Protein AF-A0A970LCB1-F1 (afdb_monomer_lite)

Structure (mmCIF, N/CA/C/O backbone):
data_AF-A0A970LCB1-F1
#
_entry.id   AF-A0A970LCB1-F1
#
loop_
_atom_site.group_PDB
_atom_site.id
_atom_site.type_symbol
_atom_site.label_atom_id
_atom_site.label_alt_id
_atom_site.label_comp_id
_atom_site.label_asym_id
_atom_site.label_entity_id
_atom_site.label_seq_id
_atom_site.pdbx_PDB_ins_code
_atom_site.Cartn_x
_atom_site.Cartn_y
_atom_site.Cartn_z
_atom_site.occupancy
_atom_site.B_iso_or_equiv
_atom_site.auth_seq_id
_atom_site.auth_comp_id
_atom_site.auth_asym_id
_atom_site.auth_atom_id
_atom_site.pdbx_PDB_model_num
ATOM 1 N N . TYR A 1 1 ? -17.726 0.249 12.700 1.00 48.44 1 TYR A N 1
ATOM 2 C CA . TYR A 1 1 ? -16.404 0.881 12.850 1.00 48.44 1 TYR A CA 1
ATOM 3 C C . TYR A 1 1 ? -16.304 1.668 14.157 1.00 48.44 1 TYR A C 1
ATOM 5 O O . TYR A 1 1 ? -15.189 1.845 14.621 1.00 48.44 1 TYR A O 1
ATOM 13 N N . ASP A 1 2 ? -17.425 1.969 14.827 1.00 39.62 2 ASP A N 1
ATOM 14 C CA . ASP A 1 2 ? -17.490 2.493 16.210 1.00 39.62 2 ASP A CA 1
ATOM 15 C C . ASP A 1 2 ? -17.338 1.423 17.299 1.00 39.62 2 ASP A C 1
ATOM 17 O O . ASP A 1 2 ? -18.041 1.414 18.304 1.00 39.62 2 ASP A O 1
ATOM 21 N N . LYS A 1 3 ? -16.445 0.458 17.089 1.00 44.62 3 LYS A N 1
ATOM 22 C CA . LYS A 1 3 ? -15.972 -0.352 18.209 1.00 44.62 3 LYS A CA 1
ATOM 23 C C . LYS A 1 3 ? -14.613 0.215 18.557 1.00 44.62 3 LYS A C 1
ATOM 25 O O . LYS A 1 3 ? -13.645 -0.055 17.839 1.00 44.62 3 LYS A O 1
ATOM 30 N N . GLU A 1 4 ? -14.571 1.048 19.597 1.00 50.47 4 GLU A N 1
ATOM 31 C CA . GLU A 1 4 ? -13.320 1.335 20.284 1.00 50.47 4 GLU A CA 1
ATOM 32 C C . GLU A 1 4 ? -12.670 -0.013 20.571 1.00 50.47 4 GLU A C 1
ATOM 34 O O . GLU A 1 4 ? -13.244 -0.876 21.244 1.00 50.47 4 GLU A O 1
ATOM 39 N N . VAL A 1 5 ? -11.509 -0.248 19.965 1.00 57.41 5 VAL A N 1
ATOM 40 C CA . VAL A 1 5 ? -10.716 -1.417 20.311 1.00 57.41 5 VAL A CA 1
ATOM 41 C C . VAL A 1 5 ? -10.208 -1.113 21.703 1.00 57.41 5 VAL A C 1
ATOM 43 O O . VAL A 1 5 ? -9.213 -0.414 21.867 1.00 57.41 5 VAL A O 1
ATOM 46 N N . LYS A 1 6 ? -10.936 -1.589 22.715 1.00 49.97 6 LYS A N 1
ATOM 47 C CA . LYS A 1 6 ? -10.443 -1.563 24.082 1.00 49.97 6 LYS A CA 1
ATOM 48 C C . LYS A 1 6 ? -9.094 -2.270 24.027 1.00 49.97 6 LYS A C 1
ATOM 50 O O . LYS A 1 6 ? -9.028 -3.419 23.581 1.00 49.97 6 LYS A O 1
ATOM 55 N N . SER A 1 7 ? -8.036 -1.537 24.366 1.00 57.81 7 SER A N 1
ATOM 56 C CA . SER A 1 7 ? -6.664 -2.029 24.482 1.00 57.81 7 SER A CA 1
ATOM 57 C C . SER A 1 7 ? -6.651 -3.145 25.530 1.00 57.81 7 SER A C 1
ATOM 59 O O . SER A 1 7 ? -6.452 -2.933 26.721 1.00 57.81 7 SER A O 1
ATOM 61 N N . SER A 1 8 ? -7.041 -4.335 25.090 1.00 62.62 8 SER A N 1
ATOM 62 C CA . SER A 1 8 ? -6.994 -5.567 25.850 1.00 62.62 8 SER A CA 1
ATOM 63 C C . SER A 1 8 ? -5.600 -6.129 25.666 1.00 62.62 8 SER A C 1
ATOM 65 O O . SER A 1 8 ? -5.076 -6.122 24.549 1.00 62.62 8 SER A O 1
ATOM 67 N N . THR A 1 9 ? -5.021 -6.669 26.734 1.00 63.97 9 THR A N 1
ATOM 68 C CA . THR A 1 9 ? -3.713 -7.334 26.720 1.00 63.97 9 THR A CA 1
ATOM 69 C C . THR A 1 9 ? -3.605 -8.369 25.592 1.00 63.97 9 THR A C 1
ATOM 71 O O . THR A 1 9 ? -2.539 -8.534 25.007 1.00 63.97 9 THR A O 1
ATOM 74 N N . GLN A 1 10 ? -4.724 -8.999 25.211 1.00 67.19 10 GLN A N 1
ATOM 75 C CA . GLN A 1 10 ? -4.804 -9.928 24.080 1.00 67.19 10 GLN A CA 1
ATOM 76 C C . GLN A 1 10 ? -4.515 -9.264 22.725 1.00 67.19 10 GLN A C 1
ATOM 78 O O . GLN A 1 10 ? -3.763 -9.819 21.932 1.00 67.19 10 GLN A O 1
ATOM 83 N N . ASN A 1 11 ? -5.045 -8.066 22.467 1.00 74.88 11 ASN A N 1
ATOM 84 C CA . ASN A 1 11 ? -4.837 -7.364 21.196 1.00 74.88 11 ASN A CA 1
ATOM 85 C C . ASN A 1 11 ? -3.369 -6.949 21.043 1.00 74.88 11 ASN A C 1
ATOM 87 O O . ASN A 1 11 ? -2.766 -7.145 19.989 1.00 74.88 11 ASN A O 1
ATOM 91 N N . THR A 1 12 ? -2.762 -6.459 22.123 1.00 75.56 12 THR A N 1
ATOM 92 C CA . THR A 1 12 ? -1.337 -6.115 22.140 1.00 75.56 12 THR A CA 1
ATOM 93 C C . THR A 1 12 ? -0.466 -7.345 21.884 1.00 75.56 12 THR A C 1
ATOM 95 O O . THR A 1 12 ? 0.448 -7.284 21.066 1.00 75.56 12 THR A O 1
ATOM 98 N N . LEU A 1 13 ? -0.793 -8.487 22.499 1.00 75.00 13 LEU A N 1
ATOM 99 C CA . LEU A 1 13 ? -0.072 -9.742 22.278 1.00 75.00 13 LEU A CA 1
ATOM 100 C C . LEU A 1 13 ? -0.179 -10.217 20.820 1.00 75.00 13 LEU A C 1
ATOM 102 O O . LEU A 1 13 ? 0.816 -10.635 20.233 1.00 75.00 13 LEU A O 1
ATOM 106 N N . THR A 1 14 ? -1.367 -10.107 20.211 1.00 80.19 14 THR A N 1
ATOM 107 C CA . THR A 1 14 ? -1.557 -10.475 18.799 1.00 80.19 14 THR A CA 1
ATOM 108 C C . THR A 1 14 ? -0.747 -9.595 17.855 1.00 80.19 14 THR A C 1
ATOM 110 O O . THR A 1 14 ? -0.179 -10.105 16.896 1.00 80.19 14 THR A O 1
ATOM 113 N N . ILE A 1 15 ? -0.624 -8.297 18.143 1.00 81.44 15 ILE A N 1
ATOM 114 C CA . ILE A 1 15 ? 0.177 -7.377 17.328 1.00 81.44 15 ILE A CA 1
ATOM 115 C C . ILE A 1 15 ? 1.657 -7.713 17.450 1.00 81.44 15 ILE A C 1
ATOM 117 O O . ILE A 1 15 ? 2.332 -7.798 16.434 1.00 81.44 15 ILE A O 1
ATOM 121 N N . VAL A 1 16 ? 2.153 -7.970 18.662 1.00 81.06 16 VAL A N 1
ATOM 122 C CA . VAL A 1 16 ? 3.547 -8.394 18.871 1.00 81.06 16 VAL A CA 1
ATOM 123 C C . VAL A 1 16 ? 3.839 -9.705 18.135 1.00 81.06 16 VAL A C 1
ATOM 125 O O . VAL A 1 16 ? 4.874 -9.818 17.485 1.00 81.06 16 VAL A O 1
ATOM 128 N N . GLY A 1 17 ? 2.908 -10.663 18.165 1.00 80.94 17 GLY A N 1
ATOM 129 C CA . GLY A 1 17 ? 3.025 -11.908 17.404 1.00 80.94 17 GLY A CA 1
ATOM 130 C C . GLY A 1 17 ? 3.070 -11.680 15.891 1.00 80.94 17 GLY A C 1
ATOM 131 O O . GLY A 1 17 ? 3.931 -12.238 15.216 1.00 80.94 17 GLY A O 1
ATOM 132 N N . ILE A 1 18 ? 2.193 -10.821 15.359 1.00 82.56 18 ILE A N 1
ATOM 133 C CA . ILE A 1 18 ? 2.190 -10.465 13.933 1.00 82.56 18 ILE A CA 1
ATOM 134 C C . ILE A 1 18 ? 3.497 -9.764 13.553 1.00 82.56 18 ILE A C 1
ATOM 136 O O . ILE A 1 18 ? 4.106 -10.165 12.572 1.00 82.56 18 ILE A O 1
ATOM 140 N N . LEU A 1 19 ? 3.958 -8.790 14.345 1.00 81.62 19 LEU A N 1
ATOM 141 C CA . LEU A 1 19 ? 5.212 -8.064 14.114 1.00 81.62 19 LEU A CA 1
ATOM 142 C C . LEU A 1 19 ? 6.429 -8.994 14.098 1.00 81.62 19 LEU A C 1
ATOM 144 O O . LEU A 1 19 ? 7.336 -8.808 13.290 1.00 81.62 19 LEU A O 1
ATOM 148 N N . PHE A 1 20 ? 6.446 -9.991 14.986 1.00 80.94 20 PHE A N 1
ATOM 149 C CA . PHE A 1 20 ? 7.503 -10.993 15.024 1.00 80.94 20 PHE A CA 1
ATOM 150 C C . PHE A 1 20 ? 7.487 -11.850 13.759 1.00 80.94 20 PHE A C 1
ATOM 152 O O . PHE A 1 20 ? 8.518 -11.994 13.118 1.00 80.94 20 PHE A O 1
ATOM 159 N N . ILE A 1 21 ? 6.321 -12.361 13.353 1.00 80.19 21 ILE A N 1
ATOM 160 C CA . ILE A 1 21 ? 6.193 -13.185 12.144 1.00 80.19 21 ILE A CA 1
ATOM 161 C C . ILE A 1 21 ? 6.571 -12.379 10.898 1.00 80.19 21 ILE A C 1
ATOM 163 O O . ILE A 1 21 ? 7.355 -12.858 10.083 1.00 80.19 21 ILE A O 1
ATOM 167 N N . THR A 1 22 ? 6.066 -11.149 10.760 1.00 78.19 22 THR A N 1
ATOM 168 C CA . THR A 1 22 ? 6.322 -10.325 9.573 1.00 78.19 22 THR A CA 1
ATOM 169 C C . THR A 1 22 ? 7.791 -9.941 9.438 1.00 78.19 22 THR A C 1
ATOM 171 O O . THR A 1 22 ? 8.284 -9.867 8.318 1.00 78.19 22 THR A O 1
ATOM 174 N N . ALA A 1 23 ? 8.523 -9.793 10.548 1.00 71.25 23 ALA A N 1
ATOM 175 C CA . ALA A 1 23 ? 9.962 -9.527 10.525 1.00 71.25 23 ALA A CA 1
ATOM 176 C C . ALA A 1 23 ? 10.796 -10.647 9.870 1.00 71.25 23 ALA A C 1
ATOM 178 O O . ALA A 1 23 ? 11.891 -10.370 9.386 1.00 71.25 23 ALA A O 1
ATOM 179 N N . PHE A 1 24 ? 10.288 -11.885 9.832 1.00 74.75 24 PHE A N 1
ATOM 180 C CA . PHE A 1 24 ? 10.946 -13.024 9.174 1.00 74.75 24 PHE A CA 1
ATOM 181 C C . PHE A 1 24 ? 10.369 -13.351 7.791 1.00 74.75 24 PHE A C 1
ATOM 183 O O . PHE A 1 24 ? 10.867 -14.255 7.123 1.00 74.75 24 PHE A O 1
ATOM 190 N N . THR A 1 25 ? 9.322 -12.650 7.353 1.00 74.44 25 THR A N 1
ATOM 191 C CA . THR A 1 25 ? 8.752 -12.824 6.011 1.00 74.44 25 THR A CA 1
ATOM 192 C C . THR A 1 25 ? 9.347 -11.825 5.024 1.00 74.44 25 THR A C 1
ATOM 194 O O . THR A 1 25 ? 9.751 -10.733 5.408 1.00 74.44 25 THR A O 1
ATOM 197 N N . GLU A 1 26 ? 9.326 -12.160 3.731 1.00 59.53 26 GLU A N 1
ATOM 198 C CA . GLU A 1 26 ? 9.768 -11.278 2.632 1.00 59.53 26 GLU A CA 1
ATOM 199 C C . GLU A 1 26 ? 9.051 -9.915 2.612 1.00 59.53 26 GLU A C 1
ATOM 201 O O . GLU A 1 26 ? 9.540 -8.938 2.043 1.00 59.53 26 GLU A O 1
ATOM 206 N N . GLY A 1 27 ? 7.903 -9.829 3.290 1.00 57.28 27 GLY A N 1
ATOM 207 C CA . GLY A 1 27 ? 7.242 -8.590 3.659 1.00 57.28 27 GLY A CA 1
ATOM 208 C C . GLY A 1 27 ? 8.060 -7.809 4.683 1.00 57.28 27 GLY A C 1
ATOM 209 O O . GLY A 1 27 ? 7.751 -7.850 5.866 1.00 57.28 27 GLY A O 1
ATOM 210 N N . SER A 1 28 ? 9.093 -7.127 4.186 1.00 69.12 28 SER A N 1
ATOM 211 C CA . SER A 1 28 ? 10.056 -6.260 4.877 1.00 69.12 28 SER A CA 1
ATOM 212 C C . SER A 1 28 ? 9.543 -5.497 6.114 1.00 69.12 28 SER A C 1
ATOM 214 O O . SER A 1 28 ? 8.346 -5.274 6.302 1.00 69.12 28 SER A O 1
ATOM 216 N N . LEU A 1 29 ? 10.481 -4.964 6.911 1.00 76.44 29 LEU A N 1
ATOM 217 C CA . LEU A 1 29 ? 10.240 -4.075 8.066 1.00 76.44 29 LEU A CA 1
ATOM 218 C C . LEU A 1 29 ? 9.143 -3.011 7.845 1.00 76.44 29 LEU A C 1
ATOM 220 O O . LEU A 1 29 ? 8.461 -2.620 8.792 1.00 76.44 29 LEU A O 1
ATOM 224 N N . LEU A 1 30 ? 8.936 -2.574 6.602 1.00 83.75 30 LEU A N 1
ATOM 225 C CA . LEU A 1 30 ? 7.868 -1.670 6.190 1.00 83.75 30 LEU A CA 1
ATOM 226 C C . LEU A 1 30 ? 6.472 -2.135 6.630 1.00 83.75 30 LEU A C 1
ATOM 228 O O . LEU A 1 30 ? 5.711 -1.329 7.165 1.00 83.75 30 LEU A O 1
ATOM 232 N N . ILE A 1 31 ? 6.126 -3.415 6.451 1.00 83.38 31 ILE A N 1
ATOM 233 C CA . ILE A 1 31 ? 4.790 -3.930 6.805 1.00 83.38 31 ILE A CA 1
ATOM 234 C C . ILE A 1 31 ? 4.583 -3.856 8.316 1.00 83.38 31 ILE A C 1
ATOM 236 O O . ILE A 1 31 ? 3.521 -3.440 8.784 1.00 83.38 31 ILE A O 1
ATOM 240 N N . SER A 1 32 ? 5.620 -4.190 9.082 1.00 84.25 32 SER A N 1
ATOM 241 C CA . SER A 1 32 ? 5.604 -4.093 10.538 1.00 84.25 32 SER A CA 1
ATOM 242 C C . SER A 1 32 ? 5.327 -2.657 11.000 1.00 84.25 32 SER A C 1
ATOM 244 O O . SER A 1 32 ? 4.432 -2.426 11.818 1.00 84.25 32 SER A O 1
ATOM 246 N N . PHE A 1 33 ? 6.018 -1.667 10.423 1.00 86.19 33 PHE A N 1
ATOM 247 C CA . PHE A 1 33 ? 5.765 -0.256 10.730 1.00 86.19 33 PHE A CA 1
ATOM 248 C C . PHE A 1 33 ? 4.384 0.217 10.269 1.00 86.19 33 PHE A C 1
ATOM 250 O O . PHE A 1 33 ? 3.725 0.957 10.999 1.00 86.19 33 PHE A O 1
ATOM 257 N N . MET A 1 34 ? 3.896 -0.240 9.112 1.00 87.81 34 MET A N 1
ATOM 258 C CA . MET A 1 34 ? 2.539 0.071 8.659 1.00 87.81 34 MET A CA 1
ATOM 259 C C . MET A 1 34 ? 1.489 -0.425 9.653 1.00 87.81 34 MET A C 1
ATOM 261 O O . MET A 1 34 ? 0.622 0.351 10.050 1.00 87.81 34 MET A O 1
ATOM 265 N N . ILE A 1 35 ? 1.569 -1.682 10.099 1.00 86.62 35 ILE A N 1
ATOM 266 C CA . ILE A 1 35 ? 0.623 -2.243 11.078 1.00 86.62 35 ILE A CA 1
ATOM 267 C C . ILE A 1 35 ? 0.595 -1.384 12.345 1.00 86.62 35 ILE A C 1
ATOM 269 O O . ILE A 1 35 ? -0.484 -1.060 12.844 1.00 86.62 35 ILE A O 1
ATOM 273 N N . LEU A 1 36 ? 1.768 -0.962 12.822 1.00 86.56 36 LEU A N 1
ATOM 274 C CA . LEU A 1 36 ? 1.897 -0.091 13.986 1.00 86.56 36 LEU A CA 1
ATOM 275 C C . LEU A 1 36 ? 1.214 1.266 13.761 1.00 86.56 36 LEU A C 1
ATOM 277 O O . LEU A 1 36 ? 0.395 1.689 14.578 1.00 86.56 36 LEU A O 1
ATOM 281 N N . ILE A 1 37 ? 1.499 1.918 12.630 1.00 89.25 37 ILE A N 1
ATOM 282 C CA . ILE A 1 37 ? 0.918 3.213 12.255 1.00 89.25 37 ILE A CA 1
ATOM 283 C C . ILE A 1 37 ? -0.608 3.129 12.190 1.00 89.25 37 ILE A C 1
ATOM 285 O O . ILE A 1 37 ? -1.297 3.937 12.811 1.00 89.25 37 ILE A O 1
ATOM 289 N N . PHE A 1 38 ? -1.152 2.136 11.483 1.00 87.69 38 PHE A N 1
ATOM 290 C CA . PHE A 1 38 ? -2.599 1.968 11.362 1.00 87.69 38 PHE A CA 1
ATOM 291 C C . PHE A 1 38 ? -3.248 1.611 12.698 1.00 87.69 38 PHE A C 1
ATOM 293 O O . PHE A 1 38 ? -4.360 2.057 12.962 1.00 87.69 38 PHE A O 1
ATOM 300 N N . TYR A 1 39 ? -2.585 0.836 13.556 1.00 85.75 39 TYR A N 1
ATOM 301 C CA . TYR A 1 39 ? -3.138 0.485 14.859 1.00 85.75 39 TYR A CA 1
ATOM 302 C C . TYR A 1 39 ? -3.226 1.697 15.792 1.00 85.75 39 TYR A C 1
ATOM 304 O O . TYR A 1 39 ? -4.298 1.964 16.338 1.00 85.75 39 TYR A O 1
ATOM 312 N N . TYR A 1 40 ? -2.132 2.449 15.940 1.00 85.62 40 TYR A N 1
ATOM 313 C CA . TYR A 1 40 ? -2.069 3.581 16.865 1.00 85.62 40 TYR A CA 1
ATOM 314 C C . TYR A 1 40 ? -2.776 4.830 16.328 1.00 85.62 40 TYR A C 1
ATOM 316 O O . TYR A 1 40 ? -3.524 5.469 17.064 1.00 85.62 40 TYR A O 1
ATOM 324 N N . PHE A 1 41 ? -2.605 5.166 15.046 1.00 87.19 41 PHE A N 1
ATOM 325 C CA . PHE A 1 41 ? -3.104 6.422 14.474 1.00 87.19 41 PHE A CA 1
ATOM 326 C C . PHE A 1 41 ? -4.443 6.294 13.729 1.00 87.19 41 PHE A C 1
ATOM 328 O O . PHE A 1 41 ? -4.878 7.259 13.106 1.00 87.19 41 PHE A O 1
ATOM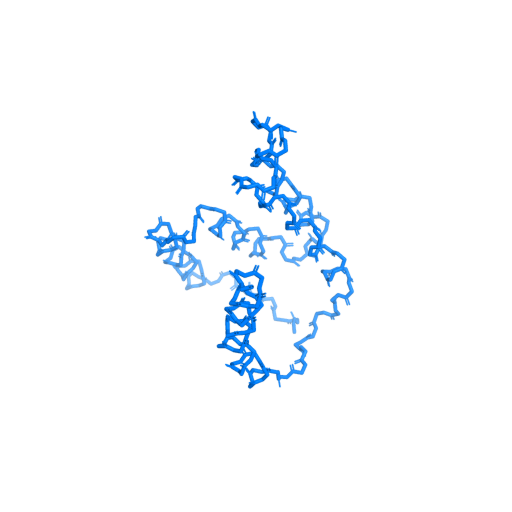 335 N N . ARG A 1 42 ? -5.157 5.156 13.800 1.00 81.75 42 ARG A N 1
ATOM 336 C CA . ARG A 1 42 ? -6.455 4.989 13.096 1.00 81.75 42 ARG A CA 1
ATOM 337 C C . ARG A 1 42 ? -7.495 6.064 13.398 1.00 81.75 42 ARG A C 1
ATOM 339 O O . ARG A 1 42 ? -8.358 6.302 12.557 1.00 81.75 42 ARG A O 1
ATOM 346 N N . ASN A 1 43 ? -7.481 6.634 14.605 1.00 80.75 43 ASN A N 1
ATOM 347 C CA . ASN A 1 43 ? -8.466 7.637 15.008 1.00 80.75 43 ASN A CA 1
ATOM 348 C C . ASN A 1 43 ? -8.076 9.027 14.483 1.00 80.75 43 ASN A C 1
ATOM 350 O O . ASN A 1 43 ? -8.902 9.772 13.957 1.00 80.75 43 ASN A O 1
ATOM 354 N N . ASP A 1 44 ? -6.779 9.325 14.535 1.00 85.38 44 ASP A N 1
ATOM 355 C CA . ASP A 1 44 ? -6.203 10.590 14.107 1.00 85.38 44 ASP A CA 1
ATOM 356 C C . ASP A 1 44 ? -5.758 10.523 12.648 1.00 85.38 44 ASP A C 1
ATOM 358 O O . ASP A 1 44 ? -4.579 10.345 12.335 1.00 85.38 44 ASP A O 1
ATOM 362 N N . ARG A 1 45 ? -6.711 10.740 11.730 1.00 83.44 45 ARG A N 1
ATOM 363 C CA . ARG A 1 45 ? -6.461 10.723 10.273 1.00 83.44 45 ARG A CA 1
ATOM 364 C C . ARG A 1 45 ? -5.231 11.535 9.862 1.00 83.44 45 ARG A C 1
ATOM 366 O O . ARG A 1 45 ? -4.470 11.092 9.013 1.00 83.44 45 ARG A O 1
ATOM 373 N N . ARG A 1 46 ? -5.009 12.701 10.480 1.00 87.62 46 ARG A N 1
ATOM 374 C CA . ARG A 1 46 ? -3.845 13.556 10.192 1.00 87.62 46 ARG A CA 1
ATOM 375 C C . ARG A 1 46 ? -2.526 12.866 10.540 1.00 87.62 46 ARG A C 1
ATOM 377 O O . ARG A 1 46 ? -1.626 12.848 9.708 1.00 87.62 46 ARG A O 1
ATOM 384 N N . MET A 1 47 ? -2.426 12.276 11.731 1.00 88.19 47 MET A N 1
ATOM 385 C CA . MET A 1 47 ? -1.210 11.586 12.169 1.00 88.19 47 MET A CA 1
ATOM 386 C C . MET A 1 47 ? -0.962 10.311 11.367 1.00 88.19 47 MET A C 1
ATOM 388 O O . MET A 1 47 ? 0.183 10.031 11.019 1.00 88.19 47 MET A O 1
ATOM 392 N N . LEU A 1 48 ? -2.021 9.587 10.996 1.00 90.50 48 LEU A N 1
ATOM 393 C CA . LEU A 1 48 ? -1.920 8.430 10.109 1.00 90.50 48 LEU A CA 1
ATOM 394 C C . LEU A 1 48 ? -1.346 8.821 8.747 1.00 90.50 48 LEU A C 1
ATOM 396 O O . LEU A 1 48 ? -0.425 8.176 8.266 1.00 90.50 48 LEU A O 1
ATOM 400 N N . ILE A 1 49 ? -1.846 9.902 8.147 1.00 90.25 49 ILE A N 1
ATOM 401 C CA . ILE A 1 49 ? -1.366 10.376 6.844 1.00 90.25 49 ILE A CA 1
ATOM 402 C C . ILE A 1 49 ? 0.092 10.828 6.933 1.00 90.25 49 ILE A C 1
ATOM 404 O O . ILE A 1 49 ? 0.900 10.425 6.104 1.00 90.25 49 ILE A O 1
ATOM 408 N N . ILE A 1 50 ? 0.440 11.636 7.940 1.00 91.69 50 ILE A N 1
ATOM 409 C CA . ILE A 1 50 ? 1.807 12.148 8.106 1.00 91.69 50 ILE A CA 1
ATOM 410 C C . ILE A 1 50 ? 2.789 10.990 8.294 1.00 91.69 50 ILE A C 1
ATOM 412 O O . ILE A 1 50 ? 3.771 10.898 7.563 1.00 91.69 50 ILE A O 1
ATOM 416 N N . SER A 1 51 ? 2.512 10.082 9.231 1.00 91.88 51 SER A N 1
ATOM 417 C CA . SER A 1 51 ? 3.384 8.930 9.490 1.00 91.88 51 SER A CA 1
ATOM 418 C C . SER A 1 51 ? 3.488 7.994 8.282 1.00 91.88 51 SER A C 1
ATOM 420 O O . SER A 1 51 ? 4.576 7.501 7.995 1.00 91.88 51 SER A O 1
ATOM 422 N N . TYR A 1 52 ? 2.403 7.809 7.525 1.00 91.88 52 TYR A N 1
ATOM 423 C CA . TYR A 1 52 ? 2.409 7.029 6.288 1.00 91.88 52 TYR A CA 1
ATOM 424 C C . TYR A 1 52 ? 3.261 7.672 5.185 1.00 91.88 52 TYR A C 1
ATOM 426 O O . TYR A 1 52 ? 4.066 6.986 4.561 1.00 91.88 52 TYR A O 1
ATOM 434 N N . ILE A 1 53 ? 3.141 8.990 4.977 1.00 91.25 53 ILE A N 1
ATOM 435 C CA . ILE A 1 53 ? 3.976 9.733 4.019 1.00 91.25 53 ILE A CA 1
ATOM 436 C C . ILE A 1 53 ? 5.448 9.626 4.414 1.00 91.25 53 ILE A C 1
ATOM 438 O O . ILE A 1 53 ? 6.283 9.285 3.580 1.00 91.25 53 ILE A O 1
ATOM 442 N N . VAL A 1 54 ? 5.770 9.859 5.687 1.00 91.75 54 VAL A N 1
ATOM 443 C CA . VAL A 1 54 ? 7.149 9.759 6.183 1.00 91.75 54 VAL A CA 1
ATOM 444 C C . VAL A 1 54 ? 7.711 8.359 5.937 1.00 91.75 54 VAL A C 1
ATOM 446 O O . VAL A 1 54 ? 8.800 8.237 5.382 1.00 91.75 54 VAL A O 1
ATOM 449 N N . LEU A 1 55 ? 6.953 7.308 6.268 1.00 90.38 55 LEU A N 1
ATOM 450 C CA . LEU A 1 55 ? 7.372 5.926 6.029 1.00 90.38 55 LEU A CA 1
ATOM 451 C C . LEU A 1 55 ? 7.544 5.619 4.535 1.00 90.38 55 LEU A C 1
ATOM 453 O O . LEU A 1 55 ? 8.444 4.877 4.174 1.00 90.38 55 LEU A O 1
ATOM 457 N N . SER A 1 56 ? 6.710 6.176 3.658 1.00 88.50 56 SER A N 1
ATOM 458 C CA . SER A 1 56 ? 6.846 5.953 2.214 1.00 88.50 56 SER A CA 1
ATOM 459 C C . SER A 1 56 ? 8.071 6.650 1.614 1.00 88.50 56 SER A C 1
ATOM 461 O O . SER A 1 56 ? 8.727 6.091 0.741 1.00 88.50 56 SER A O 1
ATOM 463 N N . LEU A 1 57 ? 8.410 7.848 2.098 1.00 87.56 57 LEU A N 1
ATOM 464 C CA . LEU A 1 57 ? 9.500 8.651 1.545 1.00 87.56 57 LEU A CA 1
ATOM 465 C C . LEU A 1 57 ? 10.866 8.289 2.128 1.00 87.56 57 LEU A C 1
ATOM 467 O O . LEU A 1 57 ? 11.873 8.530 1.466 1.00 87.56 57 LEU A O 1
ATOM 471 N N . ILE A 1 58 ? 10.929 7.682 3.319 1.00 86.75 58 ILE A N 1
ATOM 472 C CA . ILE A 1 58 ? 12.205 7.345 3.971 1.00 86.75 58 ILE A CA 1
ATOM 473 C C . ILE A 1 58 ? 13.104 6.463 3.092 1.00 86.75 58 ILE A C 1
ATOM 475 O O . ILE A 1 58 ? 14.317 6.649 3.077 1.00 86.75 58 ILE A O 1
ATOM 479 N N . PHE A 1 59 ? 12.504 5.578 2.292 1.00 79.12 59 PHE A N 1
ATOM 480 C CA . PHE A 1 59 ? 13.207 4.679 1.374 1.00 79.12 59 PHE A CA 1
ATOM 481 C C . PHE A 1 59 ? 13.742 5.372 0.111 1.00 79.12 59 PHE A C 1
ATOM 483 O O . PHE A 1 59 ? 14.549 4.795 -0.602 1.00 79.12 59 PHE A O 1
ATOM 490 N N . THR A 1 60 ? 13.337 6.615 -0.166 1.00 81.44 60 THR A N 1
ATOM 491 C CA . THR A 1 60 ? 13.814 7.383 -1.339 1.00 81.44 60 THR A CA 1
ATOM 492 C C . THR A 1 60 ? 14.924 8.372 -1.039 1.00 81.44 60 THR A C 1
ATOM 494 O O . THR A 1 60 ? 15.471 8.971 -1.956 1.00 81.44 60 THR A O 1
ATOM 497 N N . ILE A 1 61 ? 15.279 8.557 0.234 1.00 77.38 61 ILE A N 1
ATOM 498 C CA . ILE A 1 61 ? 16.243 9.589 0.640 1.00 77.38 61 ILE A CA 1
ATOM 499 C C . ILE A 1 61 ? 17.660 9.270 0.131 1.00 77.38 61 ILE A C 1
ATOM 501 O O . ILE A 1 61 ? 18.457 10.184 -0.068 1.00 77.38 61 ILE A O 1
ATOM 505 N N . SER A 1 62 ? 17.985 7.991 -0.076 1.00 76.19 62 SER A N 1
ATOM 506 C CA . SER A 1 62 ? 19.336 7.547 -0.428 1.00 76.19 62 SER A CA 1
ATOM 507 C C . SER A 1 62 ? 19.688 7.692 -1.906 1.00 76.19 62 SER A C 1
ATOM 509 O O . SER A 1 62 ? 20.853 7.933 -2.211 1.00 76.19 62 SER A O 1
ATOM 511 N N . ASP A 1 63 ? 18.724 7.533 -2.817 1.00 78.75 63 ASP A N 1
ATOM 512 C CA . ASP A 1 63 ? 18.982 7.601 -4.256 1.00 78.75 63 ASP A CA 1
ATOM 513 C C . ASP A 1 63 ? 17.772 8.137 -5.035 1.00 78.75 63 ASP A C 1
ATOM 515 O O . ASP A 1 63 ? 16.702 7.528 -5.070 1.00 78.75 63 ASP A O 1
ATOM 519 N N . PHE A 1 64 ? 17.980 9.277 -5.696 1.00 81.69 64 PHE A N 1
ATOM 520 C CA . PHE A 1 64 ? 17.000 9.943 -6.556 1.00 81.69 64 PHE A CA 1
ATOM 521 C C . PHE A 1 64 ? 17.213 9.641 -8.047 1.00 81.69 64 PHE A C 1
ATOM 523 O O . PHE A 1 64 ? 16.569 10.254 -8.902 1.00 81.69 64 PHE A O 1
AT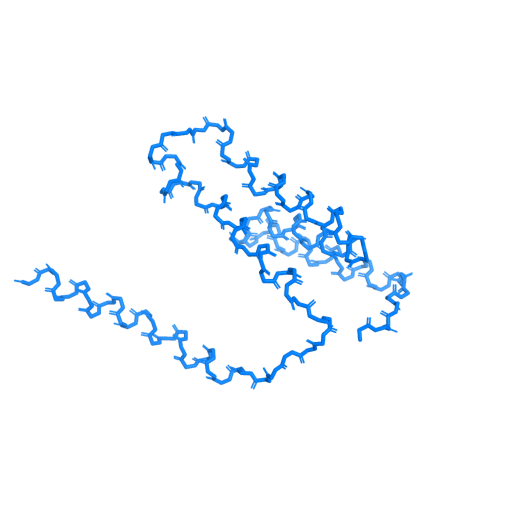OM 530 N N . SER A 1 65 ? 18.128 8.731 -8.386 1.00 85.94 65 SER A N 1
ATOM 531 C CA . SER A 1 65 ? 18.316 8.275 -9.759 1.00 85.94 65 SER A CA 1
ATOM 532 C C . SER A 1 65 ? 17.064 7.561 -10.289 1.00 85.94 65 SER A C 1
ATOM 534 O O . SER A 1 65 ? 16.222 7.075 -9.531 1.00 85.94 65 SER A O 1
ATOM 536 N N . TYR A 1 66 ? 16.933 7.465 -11.616 1.00 83.00 66 TYR A N 1
ATOM 537 C CA . TYR A 1 66 ? 15.827 6.725 -12.237 1.00 83.00 66 TYR A CA 1
ATOM 538 C C . TYR A 1 66 ? 15.782 5.262 -11.766 1.00 83.00 66 TYR A C 1
ATOM 540 O O . TYR A 1 66 ? 14.716 4.734 -11.455 1.00 83.00 66 TYR A O 1
ATOM 548 N N . GLN A 1 67 ? 16.948 4.624 -11.668 1.00 83.31 67 GLN A N 1
ATOM 549 C CA . GLN A 1 67 ? 17.064 3.252 -11.186 1.00 83.31 67 GLN A CA 1
ATOM 550 C C . GLN A 1 67 ? 16.690 3.154 -9.701 1.00 83.31 67 GLN A C 1
ATOM 552 O O . GLN A 1 67 ? 15.871 2.310 -9.330 1.00 83.31 67 GLN A O 1
ATOM 557 N N . GLY A 1 68 ? 17.194 4.076 -8.881 1.00 83.69 68 GLY A N 1
ATOM 558 C CA . GLY A 1 68 ? 16.869 4.163 -7.462 1.00 83.69 68 GLY A CA 1
ATOM 559 C C . GLY A 1 68 ? 15.372 4.329 -7.206 1.00 83.69 68 GLY A C 1
ATOM 560 O O . GLY A 1 68 ? 14.825 3.629 -6.363 1.00 83.69 68 GLY A O 1
ATOM 561 N N . LEU A 1 69 ? 14.680 5.190 -7.959 1.00 84.06 69 LEU A N 1
ATOM 562 C CA . LEU A 1 69 ? 13.265 5.504 -7.726 1.00 84.06 69 LEU A CA 1
ATOM 563 C C . LEU A 1 69 ? 12.279 4.472 -8.285 1.00 84.06 69 LEU A C 1
ATOM 565 O O . LEU A 1 69 ? 11.228 4.264 -7.678 1.00 84.06 69 LEU A O 1
ATOM 569 N N . PHE A 1 70 ? 12.568 3.871 -9.443 1.00 84.00 70 PHE A N 1
ATOM 570 C CA . PHE A 1 70 ? 11.591 3.039 -10.162 1.00 84.00 70 PHE A CA 1
ATOM 571 C C . PHE A 1 70 ? 11.895 1.542 -10.137 1.00 84.00 70 PHE A C 1
ATOM 573 O O . PHE A 1 70 ? 10.975 0.748 -10.320 1.00 84.00 70 PHE A O 1
ATOM 580 N N . ILE A 1 71 ? 13.150 1.147 -9.914 1.00 82.00 71 ILE A N 1
ATOM 581 C CA . ILE A 1 71 ? 13.556 -0.264 -9.915 1.00 82.00 71 ILE A CA 1
ATOM 582 C C . ILE A 1 71 ? 13.771 -0.735 -8.479 1.00 82.00 71 ILE A C 1
ATOM 584 O O . ILE A 1 71 ? 13.189 -1.733 -8.062 1.00 82.00 71 ILE A O 1
ATOM 588 N N . GLU A 1 72 ? 14.566 0.006 -7.709 1.00 80.12 72 GLU A N 1
ATOM 589 C CA . GLU A 1 72 ? 14.995 -0.432 -6.378 1.00 80.12 72 GLU A CA 1
ATOM 590 C C . GLU A 1 72 ? 14.041 0.038 -5.271 1.00 80.12 72 GLU A C 1
ATOM 592 O O . GLU A 1 72 ? 13.625 -0.763 -4.435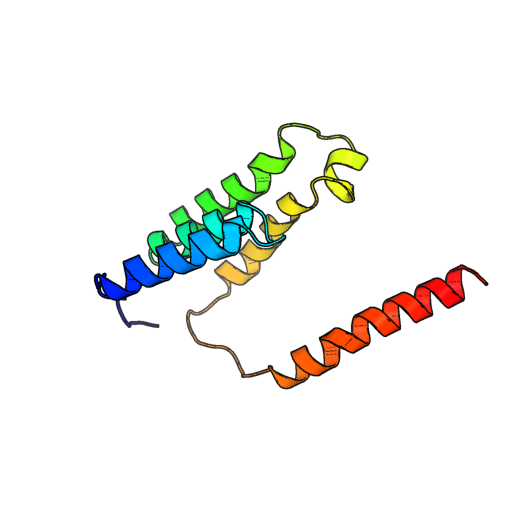 1.00 80.12 72 GLU A O 1
ATOM 597 N N . ASN A 1 73 ? 13.611 1.304 -5.295 1.00 82.75 73 ASN A N 1
ATOM 598 C CA . ASN A 1 73 ? 12.808 1.904 -4.227 1.00 82.75 73 ASN A CA 1
ATOM 599 C C . ASN A 1 73 ? 11.399 2.289 -4.680 1.00 82.75 73 ASN A C 1
ATOM 601 O O . ASN A 1 73 ? 10.919 3.366 -4.355 1.00 82.75 73 ASN A O 1
ATOM 605 N N . TYR A 1 74 ? 10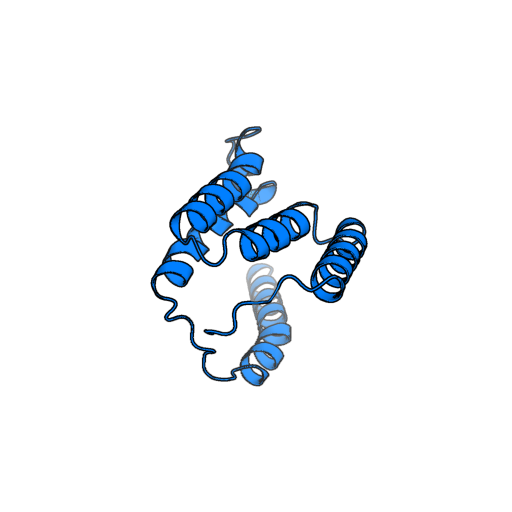.666 1.397 -5.348 1.00 84.88 74 TYR A N 1
ATOM 606 C CA . TYR A 1 74 ? 9.272 1.653 -5.764 1.00 84.88 74 TYR A CA 1
ATOM 607 C C . TYR A 1 74 ? 8.286 1.903 -4.595 1.00 84.88 74 TYR A C 1
ATOM 609 O O . TYR A 1 74 ? 7.117 2.233 -4.804 1.00 84.88 74 TYR A O 1
ATOM 617 N N . GLN A 1 75 ? 8.735 1.758 -3.345 1.00 85.94 75 GLN A N 1
ATOM 618 C CA . GLN A 1 75 ? 7.925 1.893 -2.133 1.00 85.94 75 GLN A CA 1
ATOM 619 C C . GLN A 1 75 ? 7.368 3.310 -1.909 1.00 85.94 75 GLN A C 1
ATOM 621 O O . GLN A 1 75 ? 6.298 3.445 -1.320 1.00 85.94 75 GLN A O 1
ATOM 626 N N . TRP A 1 76 ? 7.995 4.377 -2.415 1.00 88.19 76 TRP A N 1
ATOM 627 C CA . TRP A 1 76 ? 7.432 5.733 -2.277 1.00 88.19 76 TRP A CA 1
ATOM 628 C C . TRP A 1 76 ? 6.096 5.911 -2.997 1.00 88.19 76 TRP A C 1
ATOM 630 O O . TRP A 1 76 ? 5.276 6.736 -2.594 1.00 88.19 76 TRP A O 1
ATOM 640 N N . MET A 1 77 ? 5.827 5.098 -4.023 1.00 90.00 77 MET A N 1
ATOM 641 C CA . MET A 1 77 ? 4.566 5.135 -4.765 1.00 90.00 77 MET A CA 1
ATOM 642 C C . MET A 1 77 ? 3.361 4.764 -3.887 1.00 90.00 77 MET A C 1
ATOM 644 O O . MET A 1 77 ? 2.218 5.047 -4.243 1.00 90.00 77 MET A O 1
ATOM 648 N N . MET A 1 78 ? 3.590 4.208 -2.694 1.00 90.12 78 MET A N 1
ATOM 649 C CA . MET A 1 78 ? 2.561 4.016 -1.672 1.00 90.12 78 MET A CA 1
ATOM 650 C C . MET A 1 78 ? 1.775 5.296 -1.352 1.00 90.12 78 MET A C 1
ATOM 652 O O . MET A 1 78 ? 0.587 5.210 -1.050 1.00 90.12 78 MET A O 1
ATOM 656 N N . VAL A 1 79 ? 2.376 6.488 -1.485 1.00 90.62 79 VAL A N 1
ATOM 657 C CA . VAL A 1 79 ? 1.691 7.784 -1.286 1.00 90.62 79 VAL A CA 1
ATOM 658 C C . VAL A 1 79 ? 0.398 7.889 -2.106 1.00 90.62 79 VAL A C 1
ATOM 660 O O . VAL A 1 79 ? -0.579 8.482 -1.645 1.00 90.62 79 VAL A O 1
ATOM 663 N N . PHE A 1 80 ? 0.325 7.252 -3.279 1.00 90.94 80 PHE A N 1
ATOM 664 C CA . PHE A 1 80 ? -0.875 7.250 -4.123 1.00 90.94 80 PHE A CA 1
ATOM 665 C C . PHE A 1 80 ? -2.067 6.483 -3.526 1.00 90.94 80 PHE A C 1
ATOM 667 O O . PHE A 1 80 ? -3.172 6.573 -4.056 1.00 90.94 80 PHE A O 1
ATOM 674 N N . ALA A 1 81 ? -1.895 5.775 -2.406 1.00 90.06 81 ALA A N 1
ATOM 675 C CA . ALA A 1 81 ? -2.997 5.194 -1.642 1.00 90.06 81 ALA A CA 1
ATOM 676 C C . ALA A 1 81 ? -3.780 6.242 -0.822 1.00 90.06 81 ALA A C 1
ATOM 678 O O . ALA A 1 81 ? -4.948 6.027 -0.491 1.00 90.06 81 ALA A O 1
ATOM 679 N N . LEU A 1 82 ? -3.173 7.396 -0.514 1.00 90.62 82 LEU A N 1
ATOM 680 C CA . LEU A 1 82 ? -3.777 8.430 0.336 1.00 90.62 82 LEU A CA 1
ATOM 681 C C . LEU A 1 82 ? -5.133 8.957 -0.159 1.00 90.62 82 LEU A C 1
ATOM 683 O O . LEU A 1 82 ? -6.030 9.094 0.677 1.00 90.62 82 LEU A O 1
ATOM 687 N N . PRO A 1 83 ? -5.354 9.226 -1.465 1.00 89.69 83 PRO A N 1
ATOM 688 C CA . PRO A 1 83 ? -6.667 9.638 -1.960 1.00 89.69 83 PRO A CA 1
ATOM 689 C C . PRO A 1 83 ? -7.768 8.638 -1.589 1.00 89.69 83 PRO A C 1
ATOM 691 O O . PRO A 1 83 ? -8.855 9.036 -1.172 1.00 89.69 83 PRO A O 1
ATOM 694 N N . PHE A 1 84 ? -7.477 7.336 -1.645 1.00 87.38 84 PHE A N 1
ATOM 695 C CA . PHE A 1 84 ? -8.431 6.300 -1.252 1.00 87.38 84 PHE A CA 1
ATOM 696 C C . PHE A 1 84 ? -8.704 6.312 0.254 1.00 87.38 84 PHE A C 1
ATOM 698 O O . PHE A 1 84 ? -9.848 6.116 0.664 1.00 87.38 84 PHE A O 1
ATOM 705 N N . PHE A 1 85 ? -7.699 6.608 1.084 1.00 85.12 85 PHE A N 1
ATOM 706 C CA . PHE A 1 85 ? -7.903 6.784 2.525 1.00 85.12 85 PHE A CA 1
ATOM 707 C C . PHE A 1 85 ? -8.798 7.989 2.844 1.00 85.12 85 PHE A C 1
ATOM 709 O O . PHE A 1 85 ? -9.598 7.910 3.775 1.00 85.12 85 PHE A O 1
ATOM 716 N N . PHE A 1 86 ? -8.722 9.074 2.064 1.00 83.56 86 PHE A N 1
ATOM 717 C CA . PHE A 1 86 ? -9.595 10.242 2.234 1.00 83.56 86 PHE A CA 1
ATOM 718 C C . PHE A 1 86 ? -11.050 9.966 1.854 1.00 83.56 86 PHE A C 1
ATOM 720 O O . PHE A 1 86 ? -11.959 10.422 2.546 1.00 83.56 86 PHE A O 1
ATOM 727 N N . ILE A 1 87 ? -11.274 9.218 0.772 1.00 87.81 87 ILE A N 1
ATOM 728 C CA . ILE A 1 87 ? -12.624 8.877 0.296 1.00 87.81 87 ILE A CA 1
ATOM 729 C C . ILE A 1 87 ? -13.261 7.785 1.178 1.00 87.81 87 ILE A C 1
ATOM 731 O O . ILE A 1 87 ? -14.480 7.591 1.172 1.00 87.81 87 ILE A O 1
ATOM 735 N N . TYR A 1 88 ? -12.462 7.077 1.980 1.00 83.69 88 TYR A N 1
ATOM 736 C CA . TYR A 1 88 ? -12.957 5.998 2.818 1.00 83.69 88 TYR A CA 1
ATOM 737 C C . TYR A 1 88 ? -13.928 6.490 3.902 1.00 83.69 88 TYR A C 1
ATOM 739 O O . TYR A 1 88 ? -13.597 7.269 4.796 1.00 83.69 88 TYR A O 1
ATOM 747 N N . ASN A 1 89 ? -15.148 5.956 3.861 1.00 83.44 89 ASN A N 1
ATOM 748 C CA . ASN A 1 89 ? -16.252 6.329 4.747 1.00 83.44 89 ASN A CA 1
ATOM 749 C C . ASN A 1 89 ? -16.302 5.525 6.061 1.00 83.44 89 ASN A C 1
ATOM 751 O O . ASN A 1 89 ? -17.286 5.613 6.796 1.00 83.44 89 ASN A O 1
ATOM 755 N N . GLY A 1 90 ? -15.287 4.706 6.354 1.00 79.50 90 GLY A N 1
ATOM 756 C CA . GLY A 1 90 ? -15.257 3.894 7.572 1.00 79.50 90 GLY A CA 1
ATOM 757 C C . GLY A 1 90 ? -16.258 2.737 7.576 1.00 79.50 90 GLY A C 1
ATOM 758 O O . GLY A 1 90 ? -16.543 2.188 8.633 1.00 79.50 90 GLY A O 1
ATOM 759 N N . LYS A 1 91 ? -16.841 2.353 6.438 1.00 83.88 91 LYS A N 1
ATOM 760 C CA . LYS A 1 91 ? -17.705 1.170 6.343 1.00 83.88 91 LYS A CA 1
ATOM 761 C C . LYS A 1 91 ? -17.019 0.113 5.492 1.00 83.88 91 LYS A C 1
ATOM 763 O O . LYS A 1 91 ? -16.383 0.425 4.491 1.00 83.88 91 LYS A O 1
ATOM 768 N N . LYS A 1 92 ? -17.183 -1.156 5.877 1.00 81.25 92 LYS A N 1
ATOM 769 C CA . LYS A 1 92 ? -16.726 -2.278 5.051 1.00 81.25 92 LYS A CA 1
ATOM 770 C C . LYS A 1 92 ? -17.412 -2.175 3.682 1.00 81.25 92 LYS A C 1
ATOM 772 O O . LYS A 1 92 ? -18.638 -2.092 3.623 1.00 81.25 92 LYS A O 1
ATOM 777 N N . GLY A 1 93 ? -16.620 -2.162 2.612 1.00 82.19 93 GLY A N 1
ATOM 778 C CA . GLY A 1 93 ? -17.127 -2.186 1.241 1.00 82.19 93 GLY A CA 1
ATOM 779 C C . GLY A 1 93 ? -17.823 -3.506 0.891 1.00 82.19 93 GLY A C 1
ATOM 780 O O . GLY A 1 93 ? -17.884 -4.439 1.698 1.00 82.19 93 GLY A O 1
ATOM 781 N N . ARG A 1 94 ? -18.343 -3.594 -0.339 1.00 84.00 94 ARG A N 1
ATOM 782 C CA . ARG A 1 94 ? -18.935 -4.830 -0.871 1.00 84.00 94 ARG A CA 1
ATOM 783 C C . ARG A 1 94 ? -17.896 -5.953 -0.859 1.00 84.00 94 ARG A C 1
ATOM 785 O O . ARG A 1 94 ? -16.738 -5.731 -1.202 1.00 84.00 94 ARG A O 1
ATOM 792 N N . ASP A 1 95 ? -18.320 -7.154 -0.476 1.00 84.56 95 ASP A N 1
ATOM 793 C CA . ASP A 1 95 ? -17.445 -8.323 -0.504 1.00 84.56 95 ASP A CA 1
ATOM 794 C C . ASP A 1 95 ? -17.167 -8.722 -1.960 1.00 84.56 95 ASP A C 1
ATOM 796 O O . ASP A 1 95 ? -18.029 -9.261 -2.654 1.00 84.56 95 ASP A O 1
ATOM 800 N N . VAL A 1 96 ? -15.970 -8.384 -2.436 1.00 88.00 96 VAL A N 1
ATOM 801 C CA . VAL A 1 96 ? -15.480 -8.668 -3.792 1.00 88.00 96 VAL A CA 1
ATOM 802 C C . VAL A 1 96 ? -14.415 -9.767 -3.792 1.00 88.00 96 VAL A C 1
ATOM 804 O O . VAL A 1 96 ? -13.647 -9.884 -4.744 1.00 88.00 96 VAL A O 1
ATOM 807 N N . LYS A 1 97 ? -14.376 -10.609 -2.748 1.00 86.69 97 LYS A N 1
ATOM 808 C CA . LYS A 1 97 ? -13.355 -11.657 -2.579 1.00 86.69 97 LYS A CA 1
ATOM 809 C C . LYS A 1 97 ? -13.150 -12.524 -3.824 1.00 86.69 97 LYS A C 1
ATOM 811 O O . LYS A 1 97 ? -12.017 -12.766 -4.217 1.00 86.69 97 LYS A O 1
ATOM 816 N N . TYR A 1 98 ? -14.230 -12.950 -4.481 1.00 90.00 98 TYR A N 1
ATOM 817 C CA . TYR A 1 98 ? -14.145 -13.844 -5.639 1.00 90.00 98 TYR A CA 1
ATOM 818 C C . TYR A 1 98 ? -13.532 -13.162 -6.864 1.00 90.00 98 TYR A C 1
ATOM 820 O O . TYR A 1 98 ? -12.814 -13.809 -7.618 1.00 90.00 98 TYR A O 1
ATOM 828 N N . ILE A 1 99 ? -13.761 -11.855 -7.028 1.00 91.81 99 ILE A N 1
ATOM 829 C CA . ILE A 1 99 ? -13.128 -11.072 -8.096 1.00 91.81 99 ILE A CA 1
ATOM 830 C C . ILE A 1 99 ? -11.618 -11.036 -7.861 1.00 91.81 99 ILE A C 1
ATOM 832 O O . ILE A 1 99 ? -10.858 -11.271 -8.792 1.00 91.81 99 ILE A O 1
ATOM 836 N N . PHE A 1 100 ? -11.182 -10.818 -6.617 1.00 87.56 100 PHE A N 1
ATOM 837 C CA . PHE A 1 100 ? -9.760 -10.820 -6.272 1.00 87.56 100 PHE A CA 1
ATOM 838 C C . PHE A 1 100 ? -9.111 -12.192 -6.505 1.00 87.56 100 PHE A C 1
ATOM 840 O O . PHE A 1 100 ? -8.053 -12.271 -7.124 1.00 87.56 100 PHE A O 1
ATOM 847 N N . TYR A 1 101 ? -9.775 -13.278 -6.090 1.00 91.88 101 TYR A N 1
ATOM 848 C CA . TYR A 1 101 ? -9.275 -14.639 -6.310 1.00 91.88 101 TYR A CA 1
ATOM 849 C C . TYR A 1 101 ? -9.160 -15.014 -7.787 1.00 91.88 101 TYR A C 1
ATOM 851 O O . TYR A 1 101 ? -8.237 -15.735 -8.144 1.00 91.88 101 TYR A O 1
ATOM 859 N N . ALA A 1 102 ? -10.065 -14.531 -8.641 1.00 92.56 102 ALA A N 1
ATOM 860 C CA . ALA A 1 102 ? -9.973 -14.746 -10.082 1.00 92.56 102 ALA A CA 1
ATOM 861 C C . ALA A 1 102 ? -8.914 -13.839 -10.729 1.00 92.56 102 ALA A C 1
ATOM 863 O O . ALA A 1 102 ? -8.141 -14.288 -11.569 1.00 92.56 102 ALA A O 1
ATOM 864 N N . PHE A 1 103 ? -8.844 -12.569 -10.323 1.00 93.19 103 PHE A N 1
ATOM 865 C CA . PHE A 1 103 ? -7.887 -11.600 -10.859 1.00 93.19 103 PHE A CA 1
ATOM 866 C C . PHE A 1 103 ? -6.433 -11.981 -10.555 1.00 93.19 103 PHE A C 1
ATOM 868 O O . PHE A 1 103 ? -5.551 -11.748 -11.380 1.00 93.19 103 PHE A O 1
ATOM 875 N N . TYR A 1 104 ? -6.171 -12.589 -9.394 1.00 90.06 104 TYR A N 1
ATOM 876 C CA . TYR A 1 104 ? -4.820 -12.944 -8.962 1.00 90.06 104 TYR A CA 1
ATOM 877 C C . TYR A 1 104 ? -4.061 -13.873 -9.940 1.00 90.06 104 TYR A C 1
ATOM 879 O O . TYR A 1 104 ? -2.986 -13.497 -10.385 1.00 90.06 104 TYR A O 1
ATOM 887 N N . PRO A 1 105 ? -4.573 -15.037 -10.370 1.00 94.44 105 PRO A N 1
ATOM 888 C CA . PRO A 1 105 ? -3.905 -15.822 -11.410 1.00 94.44 105 PRO A CA 1
ATOM 889 C C . PRO A 1 105 ? -3.990 -15.160 -12.795 1.00 94.44 105 PRO A C 1
ATOM 891 O O . PRO A 1 105 ? -3.046 -15.245 -13.580 1.00 94.44 105 PRO A O 1
ATOM 894 N N . LEU A 1 106 ? -5.100 -14.474 -13.098 1.00 95.56 106 LEU A N 1
ATOM 895 C CA . LEU A 1 106 ? -5.341 -13.916 -14.430 1.00 95.56 106 LEU A CA 1
ATOM 896 C C . LEU A 1 106 ? -4.350 -12.816 -14.812 1.00 95.56 106 LEU A C 1
ATOM 898 O O . LEU A 1 106 ? -3.878 -12.813 -15.944 1.00 95.56 106 LEU A O 1
ATOM 902 N N . HIS A 1 107 ? -4.009 -11.891 -13.910 1.00 92.19 107 HIS A N 1
ATOM 903 C CA . HIS A 1 107 ? -3.088 -10.807 -14.269 1.00 92.19 107 HIS A CA 1
ATOM 904 C C . HIS A 1 107 ? -1.675 -11.326 -14.575 1.00 92.19 107 HIS A C 1
ATOM 906 O O . HIS A 1 107 ? -1.032 -10.808 -15.484 1.00 92.19 107 HIS A O 1
ATOM 912 N N . ILE A 1 108 ? -1.223 -12.387 -13.895 1.00 93.50 108 ILE A N 1
ATOM 913 C CA . ILE A 1 108 ? 0.059 -13.046 -14.189 1.00 93.50 108 ILE A CA 1
ATOM 914 C C . ILE A 1 108 ? 0.024 -13.657 -15.593 1.00 93.50 108 ILE A C 1
ATOM 916 O O . ILE A 1 108 ? 0.951 -13.462 -16.375 1.00 93.50 108 ILE A O 1
ATOM 920 N N . TRP A 1 109 ? -1.063 -14.351 -15.944 1.00 95.56 109 TRP A N 1
ATOM 921 C CA . TRP A 1 109 ? -1.228 -14.922 -17.284 1.00 95.56 109 TRP A CA 1
ATOM 922 C C . TRP A 1 109 ? -1.281 -13.846 -18.365 1.00 95.56 109 TRP A C 1
ATOM 924 O O . TRP A 1 109 ? -0.663 -14.006 -19.411 1.00 95.56 109 TRP A O 1
ATOM 934 N N . ILE A 1 110 ? -1.973 -12.734 -18.108 1.00 95.44 110 ILE A N 1
ATOM 935 C CA . ILE A 1 110 ? -2.032 -11.598 -19.033 1.00 95.44 110 ILE A CA 1
ATOM 936 C C . ILE A 1 110 ? -0.631 -11.027 -19.268 1.00 95.44 110 ILE A C 1
ATOM 938 O O . ILE A 1 110 ? -0.247 -10.849 -20.420 1.00 95.44 110 ILE A O 1
ATOM 942 N N . LEU A 1 111 ? 0.150 -10.788 -18.209 1.00 93.62 111 LEU A N 1
ATOM 943 C CA . LEU A 1 111 ? 1.528 -10.306 -18.341 1.00 93.62 111 LEU A CA 1
ATOM 944 C C . LEU A 1 111 ? 2.392 -11.289 -19.136 1.00 93.62 111 LEU A C 1
ATOM 946 O O . LEU A 1 111 ? 3.117 -10.870 -20.032 1.00 93.62 111 LEU A O 1
ATOM 950 N N . TYR A 1 112 ? 2.266 -12.588 -18.864 1.00 94.38 112 TYR A N 1
ATOM 951 C CA . TYR A 1 112 ? 2.997 -13.620 -19.596 1.00 94.38 112 TYR A CA 1
ATOM 952 C C . TYR A 1 112 ? 2.650 -13.633 -21.091 1.00 94.38 112 TYR A C 1
ATOM 954 O O . TYR A 1 112 ? 3.539 -13.686 -21.935 1.00 94.38 112 TYR A O 1
ATOM 962 N N . ILE A 1 113 ? 1.362 -13.524 -21.428 1.00 95.00 113 ILE A N 1
ATOM 963 C CA . ILE A 1 113 ? 0.895 -13.449 -22.817 1.00 95.00 113 ILE A CA 1
ATOM 964 C C . ILE A 1 113 ? 1.444 -12.194 -23.507 1.00 95.00 113 ILE A C 1
ATOM 966 O O . ILE A 1 113 ? 1.900 -12.280 -24.644 1.00 95.00 113 ILE A O 1
ATOM 970 N N . ILE A 1 114 ? 1.426 -11.039 -22.835 1.00 95.56 114 ILE A N 1
ATOM 971 C CA . ILE A 1 114 ? 1.975 -9.790 -23.382 1.00 95.56 114 ILE A CA 1
ATOM 972 C C . ILE A 1 114 ? 3.467 -9.952 -23.688 1.00 95.56 114 ILE A C 1
ATOM 974 O O . ILE A 1 114 ? 3.887 -9.627 -24.795 1.00 95.56 114 ILE A O 1
ATOM 978 N N . VAL A 1 115 ? 4.246 -10.497 -22.749 1.00 94.81 115 VAL A N 1
ATOM 979 C CA . VAL A 1 115 ? 5.682 -10.752 -22.949 1.00 94.81 115 VAL A CA 1
ATOM 980 C C . VAL A 1 115 ? 5.905 -11.696 -24.129 1.00 94.81 115 VAL A C 1
ATOM 982 O O . VAL A 1 115 ? 6.695 -11.384 -25.013 1.00 94.81 115 VAL A O 1
ATOM 985 N N . PHE A 1 116 ? 5.138 -12.784 -24.217 1.00 94.44 116 PHE A N 1
ATOM 986 C CA . PHE A 1 116 ? 5.223 -13.728 -25.332 1.00 94.44 116 PHE A C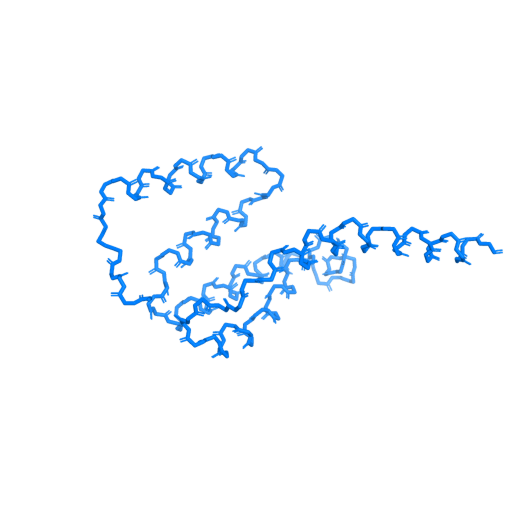A 1
ATOM 987 C C . PHE A 1 116 ? 4.959 -13.077 -26.701 1.00 94.44 116 PHE A C 1
ATOM 989 O O . PHE A 1 116 ? 5.596 -13.439 -27.688 1.00 94.44 116 PHE A O 1
ATOM 996 N N . PHE A 1 117 ? 4.035 -12.114 -26.781 1.00 94.06 117 PHE A N 1
ATOM 997 C CA . PHE A 1 117 ? 3.789 -11.357 -28.013 1.00 94.06 117 PHE A CA 1
ATOM 998 C C . PHE A 1 117 ? 4.837 -10.273 -28.291 1.00 94.06 117 PHE A C 1
ATOM 1000 O O . PHE A 1 117 ? 5.004 -9.911 -29.447 1.00 94.06 117 PHE A O 1
ATOM 1007 N N . MET A 1 118 ? 5.513 -9.741 -27.270 1.00 93.06 118 MET A N 1
ATOM 1008 C CA . MET A 1 118 ? 6.596 -8.763 -27.445 1.00 93.06 118 MET A CA 1
ATOM 1009 C C . MET A 1 118 ? 7.923 -9.411 -27.858 1.00 93.06 118 MET A C 1
ATOM 1011 O O . MET A 1 118 ? 8.727 -8.764 -28.522 1.00 93.06 118 MET A O 1
ATOM 1015 N N . GLU A 1 119 ? 8.169 -10.658 -27.450 1.00 83.19 119 GLU A N 1
ATOM 1016 C CA . GLU A 1 119 ? 9.386 -11.414 -27.785 1.00 83.19 119 GLU A CA 1
ATOM 1017 C C . GLU A 1 119 ? 9.347 -12.066 -29.179 1.00 83.19 119 GLU A C 1
ATOM 1019 O O . GLU A 1 119 ? 10.369 -12.574 -29.645 1.00 83.19 119 GLU A O 1
ATOM 1024 N N . LYS A 1 120 ? 8.187 -12.062 -29.843 1.00 61.25 120 LYS A N 1
ATOM 1025 C CA . LYS A 1 120 ? 7.973 -12.650 -31.169 1.00 61.25 120 LYS A CA 1
ATOM 1026 C C . LYS A 1 120 ? 7.921 -11.587 -32.261 1.00 61.25 120 LYS A C 1
ATOM 1028 O O . LYS A 1 120 ? 8.499 -11.857 -33.338 1.00 61.25 120 LYS A O 1
#

pLDDT: mean 82.58, std 11.26, range [39.62, 95.56]

Secondary struc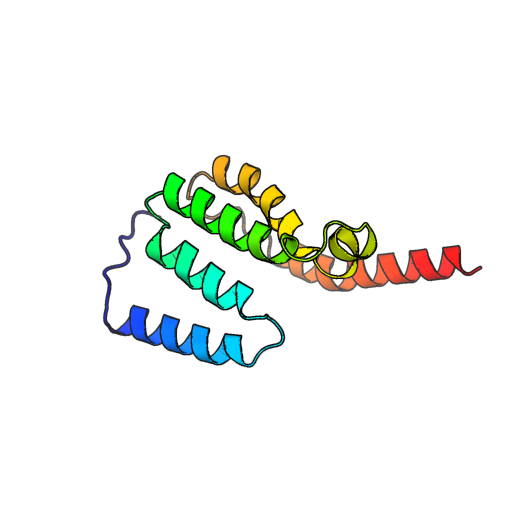ture (DSSP, 8-state):
--------HHHHHHHHHHHHHHHTSSS-HHHHHHHHHHHHHSS-HHHHHHHHHHHHHHTTSS--SHHIIIII-GGGGGGGGHHHHHH--SS-----HHHHHHHHHHHHHHHHHHHHHH--

Sequence (120 aa):
YDKEVKSSTQNTLTIVGILFITAFTEGSLLISFMILIFYYFRNDRRMLIISYIVLSLIFTISDFSYQGLFIENYQWMMVFALPFFFIYNGKKGRDVKYIFYAFYPLHIWILYIIVFFMEK

Radius of gyration: 18.3 Å; chains: 1; bounding box: 38×29×58 Å

Foldseek 3Di:
DPPPPPPDPVVVVVLVVVLVVCCPDPNHPLVNQLSVLCVPCVVPLPSSLVSQQCSQCVQQPPDPDPCSPVPPRVSNVSNVCSVVVVVDPPDDDDPPVVVCVVVVVVVVVVVVVVVVVVVD